Protein AF-A0A5K1E8A4-F1 (afdb_monomer_lite)

Organism: NCBI:txid210225

Foldseek 3Di:
DCPVVVVLVVQQPDDDDPPCVVVSVVSSCVSCVVVVNNCVVVVVPPQPDQWDQDPNDTDGDPSNVVVVVVVVVVVD

Sequence (76 aa):
MATQWNAIAALVSVKLNRDNYLLWSSQLESVMESQELIQFIDGTFPAPSETIVKDGKSEVNPEFTVWKRSDRLALS

Secondary structure (DSSP, 8-state):
--HHHHHHHHH--SPP-TT-HHHHHHHHHHHHHHTT-HHHHS-SSPPPPSEEEETTEEEE-HHHHHHHHHHHHHT-

pLDDT: mean 70.61, std 8.52, range [45.34, 84.88]

Structure (mmCIF, N/CA/C/O backbone):
data_AF-A0A5K1E8A4-F1
#
_entry.id   AF-A0A5K1E8A4-F1
#
loop_
_atom_site.group_PDB
_atom_site.id
_atom_site.type_symbol
_atom_site.label_atom_id
_atom_site.label_alt_id
_atom_site.label_comp_id
_atom_site.label_asym_id
_atom_site.label_entity_id
_atom_site.label_seq_id
_atom_site.pdbx_PDB_ins_code
_atom_site.Cartn_x
_atom_site.Cartn_y
_atom_site.Cartn_z
_atom_site.occupancy
_atom_site.B_iso_or_equiv
_atom_site.auth_seq_id
_atom_site.auth_comp_id
_atom_site.auth_asym_id
_atom_site.auth_atom_id
_atom_site.pdbx_PDB_model_num
ATOM 1 N N . MET A 1 1 ? 11.934 7.591 10.338 1.00 45.34 1 MET A N 1
ATOM 2 C CA . MET A 1 1 ? 11.065 6.762 9.484 1.00 45.34 1 MET A CA 1
ATOM 3 C C . MET A 1 1 ? 11.266 7.132 8.030 1.00 45.34 1 MET A C 1
ATOM 5 O O . MET A 1 1 ? 10.928 8.238 7.638 1.00 45.34 1 MET A O 1
ATOM 9 N N . ALA A 1 2 ? 11.882 6.253 7.251 1.00 52.31 2 ALA A N 1
ATOM 10 C CA . ALA A 1 2 ? 11.886 6.318 5.782 1.00 52.31 2 ALA A CA 1
ATOM 11 C C . ALA A 1 2 ? 12.315 4.963 5.188 1.00 52.31 2 ALA A C 1
ATOM 13 O O . ALA A 1 2 ? 12.743 4.878 4.043 1.00 52.31 2 ALA A O 1
ATOM 14 N N . THR A 1 3 ? 12.314 3.892 5.981 1.00 59.72 3 THR A N 1
ATOM 15 C CA . THR A 1 3 ? 13.015 2.652 5.634 1.00 59.72 3 THR A CA 1
ATOM 16 C C . THR A 1 3 ? 12.233 1.840 4.607 1.00 59.72 3 THR A C 1
ATOM 18 O O . THR A 1 3 ? 12.829 1.270 3.701 1.00 59.72 3 THR A O 1
ATOM 21 N N . GLN A 1 4 ? 10.902 1.858 4.693 1.00 65.12 4 GLN A N 1
ATOM 22 C CA . GLN A 1 4 ? 10.038 1.047 3.838 1.00 65.12 4 GLN A CA 1
ATOM 23 C C . GLN A 1 4 ? 9.942 1.589 2.405 1.00 65.12 4 GLN A C 1
ATOM 25 O O . GLN A 1 4 ? 10.097 0.825 1.459 1.00 65.12 4 GLN A O 1
ATOM 30 N N . TRP A 1 5 ? 9.807 2.908 2.222 1.00 67.31 5 TRP A N 1
ATOM 31 C CA . TRP A 1 5 ? 9.838 3.516 0.884 1.00 67.31 5 TRP A CA 1
ATOM 32 C C . TRP A 1 5 ? 11.190 3.319 0.191 1.00 67.31 5 TRP A C 1
ATOM 34 O O . TRP A 1 5 ? 11.235 2.972 -0.986 1.00 67.31 5 TRP A O 1
ATOM 44 N N . ASN A 1 6 ? 12.296 3.469 0.928 1.00 70.56 6 ASN A N 1
ATOM 45 C CA . ASN A 1 6 ? 13.629 3.214 0.385 1.00 70.56 6 ASN A CA 1
ATOM 46 C C . ASN A 1 6 ? 13.816 1.743 -0.024 1.00 70.56 6 ASN A C 1
ATOM 48 O O . ASN A 1 6 ? 14.472 1.483 -1.027 1.00 70.56 6 ASN A O 1
ATOM 52 N N . ALA A 1 7 ? 13.217 0.791 0.699 1.00 69.25 7 ALA A N 1
ATOM 53 C CA . ALA A 1 7 ? 13.243 -0.624 0.331 1.00 69.25 7 ALA A CA 1
ATOM 54 C C . ALA A 1 7 ? 12.429 -0.908 -0.944 1.00 69.25 7 ALA A C 1
ATOM 56 O O . ALA A 1 7 ? 12.927 -1.581 -1.842 1.00 69.25 7 ALA A O 1
ATOM 57 N N . ILE A 1 8 ? 11.225 -0.339 -1.072 1.00 68.31 8 ILE A N 1
ATOM 58 C CA . ILE A 1 8 ? 10.392 -0.462 -2.283 1.00 68.31 8 ILE A CA 1
ATOM 59 C C . ILE A 1 8 ? 11.113 0.152 -3.486 1.00 68.31 8 ILE A C 1
ATOM 61 O O . ILE A 1 8 ? 11.249 -0.487 -4.524 1.00 68.31 8 ILE A O 1
ATOM 65 N N . ALA A 1 9 ? 11.648 1.364 -3.330 1.00 70.12 9 ALA A N 1
ATOM 66 C CA . ALA A 1 9 ? 12.400 2.042 -4.378 1.00 70.12 9 ALA A CA 1
ATOM 67 C C . ALA A 1 9 ? 13.691 1.297 -4.766 1.00 70.12 9 ALA A C 1
ATOM 69 O O . ALA A 1 9 ? 14.113 1.386 -5.914 1.00 70.12 9 ALA A O 1
ATOM 70 N N . ALA A 1 10 ? 14.308 0.555 -3.838 1.00 73.31 10 ALA A N 1
ATOM 71 C CA . ALA A 1 10 ? 15.473 -0.284 -4.120 1.00 73.31 10 ALA A CA 1
ATOM 72 C C . ALA A 1 10 ? 15.119 -1.597 -4.844 1.00 73.31 10 ALA A C 1
ATOM 74 O O . ALA A 1 10 ? 15.955 -2.126 -5.574 1.00 73.31 10 ALA A O 1
ATOM 75 N N . LEU A 1 11 ? 13.901 -2.120 -4.659 1.00 72.50 11 LEU A N 1
ATOM 76 C CA . LEU A 1 11 ? 13.402 -3.312 -5.356 1.00 72.50 11 LEU A CA 1
ATOM 77 C C . LEU A 1 11 ? 12.985 -3.011 -6.801 1.00 72.50 11 LEU A C 1
ATOM 79 O O . LEU A 1 11 ? 13.071 -3.884 -7.665 1.00 72.50 11 LEU A O 1
ATOM 83 N N . VAL A 1 12 ? 12.576 -1.772 -7.086 1.00 74.44 12 VAL A N 1
ATOM 84 C CA . VAL A 1 12 ? 12.308 -1.322 -8.453 1.00 74.44 12 VAL A CA 1
ATOM 85 C C . VAL A 1 12 ? 13.640 -1.098 -9.172 1.00 74.44 12 VAL A C 1
ATOM 87 O O . VAL A 1 12 ? 14.300 -0.073 -9.022 1.00 74.44 12 VAL A O 1
ATOM 90 N N . SER A 1 13 ? 14.044 -2.077 -9.983 1.00 72.06 13 SER A N 1
ATOM 91 C CA . SER A 1 13 ? 15.316 -2.040 -10.723 1.00 72.06 13 SER A CA 1
ATOM 92 C C . SER A 1 13 ? 15.316 -0.992 -11.849 1.00 72.06 13 SER A C 1
ATOM 94 O O . SER A 1 13 ? 16.367 -0.558 -12.326 1.00 72.06 13 SER A O 1
ATOM 96 N N . VAL A 1 14 ? 14.129 -0.547 -12.267 1.00 73.56 14 VAL A N 1
ATOM 97 C CA . VAL A 1 14 ? 13.942 0.438 -13.332 1.00 73.56 14 VAL A CA 1
ATOM 98 C C . VAL A 1 14 ? 13.872 1.842 -12.736 1.00 73.56 14 VAL A C 1
ATOM 100 O O . VAL A 1 14 ? 12.975 2.167 -11.970 1.00 73.56 14 VAL A O 1
ATOM 103 N N . LYS A 1 15 ? 14.786 2.732 -13.125 1.00 74.62 15 LYS A N 1
ATOM 104 C CA . LYS A 1 15 ? 14.668 4.154 -12.780 1.00 74.62 15 LYS A CA 1
ATOM 105 C C . LYS A 1 15 ? 13.670 4.826 -13.723 1.00 74.62 15 LYS A C 1
ATOM 107 O O . LYS A 1 15 ? 13.802 4.678 -14.939 1.00 74.62 15 LYS A O 1
ATOM 112 N N . LEU A 1 16 ? 12.709 5.574 -13.178 1.00 75.31 16 LEU A N 1
ATOM 113 C CA . LEU A 1 16 ? 11.732 6.307 -13.983 1.00 75.31 16 LEU A CA 1
ATOM 114 C C . LEU A 1 16 ? 12.438 7.271 -14.949 1.00 75.31 16 LEU A C 1
ATOM 116 O O . LEU A 1 16 ? 13.285 8.077 -14.559 1.00 75.31 16 LEU A O 1
ATOM 120 N N . ASN A 1 17 ? 12.063 7.174 -16.214 1.00 75.75 17 ASN A N 1
ATOM 121 C CA . ASN A 1 17 ? 12.503 7.983 -17.334 1.00 75.75 17 ASN A CA 1
ATOM 122 C C . ASN A 1 17 ? 11.299 8.236 -18.258 1.00 75.75 17 ASN A C 1
ATOM 124 O O . ASN A 1 17 ? 10.266 7.573 -18.154 1.00 75.75 17 ASN A O 1
ATOM 128 N N . ARG A 1 18 ? 11.408 9.211 -19.161 1.00 76.94 18 ARG A N 1
ATOM 129 C CA . ARG A 1 18 ? 10.268 9.679 -19.967 1.00 76.94 18 ARG A CA 1
ATOM 130 C C . ARG A 1 18 ? 9.663 8.593 -20.860 1.00 76.94 18 ARG A C 1
ATOM 132 O O . ARG A 1 18 ? 8.460 8.607 -21.082 1.00 76.94 18 ARG A O 1
ATOM 139 N N . ASP A 1 19 ? 10.472 7.633 -21.292 1.00 83.25 19 ASP A N 1
ATOM 140 C CA . ASP A 1 19 ? 10.064 6.565 -22.209 1.00 83.25 19 ASP A CA 1
ATOM 141 C C . ASP A 1 19 ? 9.677 5.249 -21.516 1.00 83.25 19 ASP A C 1
ATOM 143 O O . ASP A 1 19 ? 9.186 4.334 -22.171 1.00 83.25 19 ASP A O 1
ATOM 147 N N . ASN A 1 20 ? 9.894 5.112 -20.202 1.00 81.38 20 ASN A N 1
ATOM 148 C CA . ASN A 1 20 ? 9.726 3.830 -19.503 1.00 81.38 20 ASN A CA 1
ATOM 149 C C . ASN A 1 20 ? 8.653 3.852 -18.407 1.00 81.38 20 ASN A C 1
ATOM 151 O O . ASN A 1 20 ? 8.622 2.940 -17.583 1.00 81.38 20 ASN A O 1
ATOM 155 N N . TYR A 1 21 ? 7.763 4.850 -18.415 1.00 79.44 21 TYR A N 1
ATOM 156 C CA . TYR A 1 21 ? 6.707 4.998 -17.411 1.00 79.44 21 TYR A CA 1
ATOM 157 C C . TYR A 1 21 ? 5.874 3.720 -17.228 1.00 79.44 21 TYR A C 1
ATOM 159 O O . TYR A 1 21 ? 5.671 3.294 -16.099 1.00 79.44 21 TYR A O 1
ATOM 167 N N . LEU A 1 22 ? 5.459 3.062 -18.318 1.00 81.00 22 LEU A N 1
ATOM 168 C CA . LEU A 1 22 ? 4.661 1.829 -18.245 1.00 81.00 22 LEU A CA 1
ATOM 169 C C . LEU A 1 22 ? 5.422 0.674 -17.581 1.00 81.00 22 LEU A C 1
ATOM 171 O O . LEU A 1 22 ? 4.873 -0.032 -16.739 1.00 81.00 22 LEU A O 1
ATOM 175 N N . LEU A 1 23 ? 6.700 0.503 -17.929 1.00 80.12 23 LEU A N 1
ATOM 176 C CA . LEU A 1 23 ? 7.545 -0.544 -17.354 1.00 80.12 23 LEU A CA 1
ATOM 177 C C . LEU A 1 23 ? 7.856 -0.262 -15.879 1.00 80.12 23 LEU A C 1
ATOM 179 O O . LEU A 1 23 ? 7.827 -1.169 -15.051 1.00 80.12 23 LEU A O 1
ATOM 183 N N . TRP A 1 24 ? 8.132 1.001 -15.558 1.00 84.88 24 TRP A N 1
ATOM 184 C CA . TRP A 1 24 ? 8.345 1.463 -14.193 1.00 84.88 24 TRP A CA 1
ATOM 185 C C . TRP A 1 24 ? 7.097 1.256 -13.331 1.00 84.88 24 TRP A C 1
ATOM 187 O O . TRP A 1 24 ? 7.204 0.700 -12.243 1.00 84.88 24 TRP A O 1
ATOM 197 N N . SER A 1 25 ? 5.923 1.638 -13.843 1.00 80.94 25 SER A N 1
ATOM 198 C CA . SER A 1 25 ? 4.642 1.480 -13.151 1.00 80.94 25 SER A CA 1
ATOM 199 C C . SER A 1 25 ? 4.352 0.009 -12.884 1.00 80.94 25 SER A C 1
ATOM 201 O O . SER A 1 25 ? 4.072 -0.348 -11.751 1.00 80.94 25 SER A O 1
ATOM 203 N N . SER A 1 26 ? 4.515 -0.864 -13.883 1.00 81.69 26 SER A N 1
ATOM 204 C CA . SER A 1 26 ? 4.251 -2.299 -13.724 1.00 81.69 26 SER A CA 1
ATOM 205 C C . SER A 1 26 ? 5.184 -2.971 -12.706 1.00 81.69 26 SER A C 1
ATOM 207 O O . SER A 1 26 ? 4.731 -3.790 -11.907 1.00 81.69 26 SER A O 1
ATOM 209 N N . GLN A 1 27 ? 6.474 -2.608 -12.670 1.00 81.50 27 GLN A N 1
ATOM 210 C CA . GLN A 1 27 ? 7.380 -3.123 -11.636 1.00 81.50 27 GLN A CA 1
ATOM 211 C C . GLN A 1 27 ? 7.056 -2.575 -10.248 1.00 81.50 27 GLN A C 1
ATOM 213 O O . GLN A 1 27 ? 7.112 -3.322 -9.275 1.00 81.50 27 GLN A O 1
ATOM 218 N N . LEU A 1 28 ? 6.721 -1.289 -10.150 1.00 80.88 28 LEU A N 1
ATOM 219 C CA . LEU A 1 28 ? 6.326 -0.676 -8.889 1.00 80.88 28 LEU A CA 1
ATOM 220 C C . LEU A 1 28 ? 5.069 -1.351 -8.323 1.00 80.88 28 LEU A C 1
ATOM 222 O O . LEU A 1 28 ? 5.049 -1.712 -7.150 1.00 80.88 28 LEU A O 1
ATOM 226 N N . GLU A 1 29 ? 4.069 -1.579 -9.169 1.00 78.06 29 GLU A N 1
ATOM 227 C CA . GLU A 1 29 ? 2.803 -2.224 -8.821 1.00 78.06 29 GLU A CA 1
ATOM 228 C C . GLU A 1 29 ? 3.025 -3.673 -8.360 1.00 78.06 29 GLU A C 1
ATOM 230 O O . GLU A 1 29 ? 2.557 -4.059 -7.294 1.00 78.06 29 GLU A O 1
ATOM 235 N N . SER A 1 30 ? 3.858 -4.442 -9.071 1.00 78.75 30 SER A N 1
ATOM 236 C CA . SER A 1 30 ? 4.215 -5.814 -8.682 1.00 78.75 30 SER A CA 1
ATOM 237 C C . SER A 1 30 ? 4.994 -5.878 -7.358 1.00 78.75 30 SER A C 1
ATOM 239 O O . SER A 1 30 ? 4.738 -6.744 -6.519 1.00 78.75 30 SER A O 1
ATOM 241 N N . VAL A 1 31 ? 5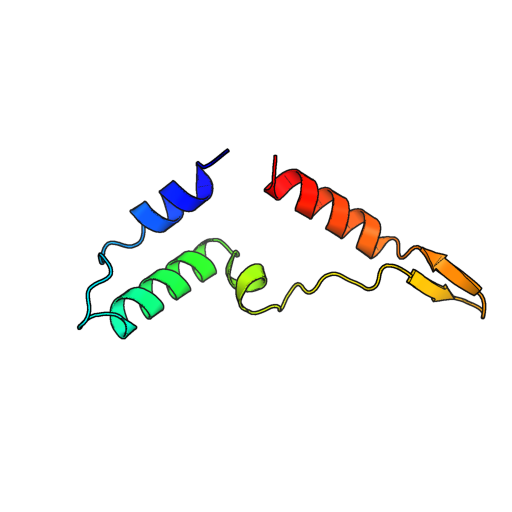.911 -4.934 -7.118 1.00 78.88 31 VAL A N 1
ATOM 242 C CA . VAL A 1 31 ? 6.623 -4.828 -5.834 1.00 78.88 31 VAL A CA 1
ATOM 243 C C . VAL A 1 31 ? 5.647 -4.474 -4.712 1.00 78.88 31 VAL A C 1
ATOM 245 O O . VAL A 1 31 ? 5.720 -5.064 -3.636 1.00 78.88 31 VAL A O 1
ATOM 248 N N . MET A 1 32 ? 4.711 -3.558 -4.946 1.00 75.38 32 MET A N 1
ATOM 249 C CA . MET A 1 32 ? 3.696 -3.175 -3.961 1.00 75.38 32 MET A CA 1
ATOM 250 C C . MET A 1 32 ? 2.720 -4.310 -3.653 1.00 75.38 32 MET A C 1
ATOM 252 O O . MET A 1 32 ? 2.369 -4.497 -2.489 1.00 75.38 32 MET A O 1
ATOM 256 N N . GLU A 1 33 ? 2.336 -5.102 -4.651 1.00 75.81 33 GLU A N 1
ATOM 257 C CA . GLU A 1 33 ? 1.535 -6.315 -4.473 1.00 75.81 33 GLU A CA 1
ATOM 258 C C . GLU A 1 33 ? 2.289 -7.356 -3.633 1.00 75.81 33 GLU A C 1
ATOM 260 O O . GLU A 1 33 ? 1.745 -7.877 -2.660 1.00 75.81 33 GLU A O 1
ATOM 265 N N . SER A 1 34 ? 3.583 -7.566 -3.909 1.00 75.62 34 SER A N 1
ATOM 266 C CA . SER A 1 34 ? 4.431 -8.505 -3.151 1.00 75.62 34 SER A CA 1
ATOM 267 C C . SER A 1 34 ? 4.627 -8.127 -1.678 1.00 75.62 34 SER A C 1
ATOM 269 O O . SER A 1 34 ? 4.981 -8.974 -0.861 1.00 75.62 34 SER A O 1
ATOM 271 N N . GLN A 1 35 ? 4.440 -6.849 -1.345 1.00 69.62 35 GLN A N 1
ATOM 272 C CA . GLN A 1 35 ? 4.567 -6.314 0.010 1.00 69.62 35 GLN A CA 1
ATOM 273 C C . GLN A 1 35 ? 3.202 -6.145 0.698 1.00 69.62 35 GLN A C 1
ATOM 275 O O . GLN A 1 35 ? 3.142 -5.536 1.762 1.00 69.62 35 GLN A O 1
ATOM 280 N N . GLU A 1 36 ? 2.111 -6.622 0.082 1.00 67.25 36 GLU A N 1
ATOM 281 C CA . GLU A 1 36 ? 0.725 -6.398 0.524 1.00 67.25 36 GLU A CA 1
ATOM 282 C C . GLU A 1 36 ? 0.360 -4.904 0.649 1.00 67.25 36 GLU A C 1
ATOM 284 O O . GLU A 1 36 ? -0.624 -4.542 1.285 1.00 67.25 36 GLU A O 1
ATOM 289 N N . LEU A 1 37 ? 1.124 -4.000 0.029 1.00 66.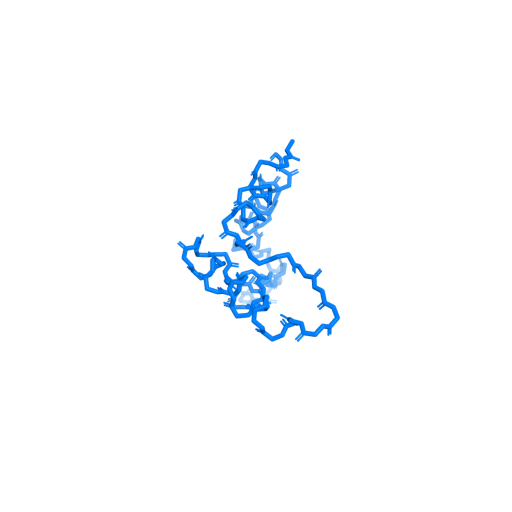19 37 LEU A N 1
ATOM 290 C CA . LEU A 1 37 ? 0.927 -2.549 0.116 1.00 66.19 37 LEU A CA 1
ATOM 291 C C . LEU A 1 37 ? -0.030 -2.014 -0.949 1.00 66.19 37 LEU A C 1
ATOM 293 O O . LEU A 1 37 ? -0.506 -0.884 -0.833 1.00 66.19 37 LEU A O 1
ATOM 297 N N . ILE A 1 38 ? -0.344 -2.829 -1.959 1.00 65.25 38 ILE A N 1
ATOM 298 C CA . ILE A 1 38 ? -1.287 -2.487 -3.028 1.00 65.25 38 ILE A CA 1
ATOM 299 C C . ILE A 1 38 ? -2.654 -2.056 -2.467 1.00 65.25 38 ILE A C 1
ATOM 301 O O . ILE A 1 38 ? -3.270 -1.141 -3.001 1.00 65.25 38 ILE A O 1
ATOM 305 N N . GLN A 1 39 ? -3.073 -2.608 -1.319 1.00 60.97 39 GLN A N 1
ATOM 306 C CA . GLN A 1 39 ? -4.340 -2.278 -0.650 1.00 60.97 39 GLN A CA 1
ATOM 307 C C . GLN A 1 39 ? -4.461 -0.801 -0.229 1.00 60.97 39 GLN A C 1
ATOM 309 O O . GLN A 1 39 ? -5.575 -0.286 -0.110 1.00 60.97 39 GLN A O 1
ATOM 314 N N . PHE A 1 40 ? -3.329 -0.112 -0.036 1.00 57.72 40 PHE A N 1
ATOM 315 C CA . PHE A 1 40 ? -3.279 1.314 0.302 1.00 57.72 40 PHE A CA 1
ATOM 316 C C . PHE A 1 40 ? -3.317 2.227 -0.933 1.00 57.72 40 PHE A C 1
ATOM 318 O O . PHE A 1 40 ? -3.692 3.389 -0.805 1.00 57.72 40 PHE A O 1
ATOM 325 N N . ILE A 1 41 ? -2.937 1.727 -2.115 1.00 63.34 41 ILE A N 1
ATOM 326 C CA . ILE A 1 41 ? -2.937 2.493 -3.377 1.00 63.34 41 ILE A CA 1
ATOM 327 C C . ILE A 1 41 ? -4.223 2.266 -4.163 1.00 63.34 41 ILE A C 1
ATOM 329 O O . ILE A 1 41 ? -4.800 3.215 -4.684 1.00 63.34 41 ILE A O 1
ATOM 333 N N . ASP A 1 42 ? -4.688 1.021 -4.201 1.00 61.44 42 ASP A N 1
ATOM 334 C CA . ASP A 1 42 ? -5.939 0.621 -4.843 1.00 61.44 42 ASP A CA 1
ATOM 335 C C . ASP A 1 42 ? -7.171 1.167 -4.096 1.00 61.44 42 ASP A C 1
ATOM 337 O O . ASP A 1 42 ? -8.273 1.234 -4.630 1.00 61.44 42 ASP A O 1
ATOM 341 N N . GLY A 1 43 ? -6.994 1.601 -2.842 1.00 56.72 43 GLY A N 1
ATOM 342 C CA . GLY A 1 43 ? -8.092 2.094 -2.014 1.00 56.72 43 GLY A CA 1
ATOM 343 C C . GLY A 1 43 ? -9.019 0.982 -1.525 1.00 56.72 43 GLY A C 1
ATOM 344 O O . GLY A 1 43 ? -10.069 1.283 -0.967 1.00 56.72 43 GLY A O 1
ATOM 345 N N . THR A 1 44 ? -8.617 -0.285 -1.683 1.00 59.56 44 THR A N 1
ATOM 346 C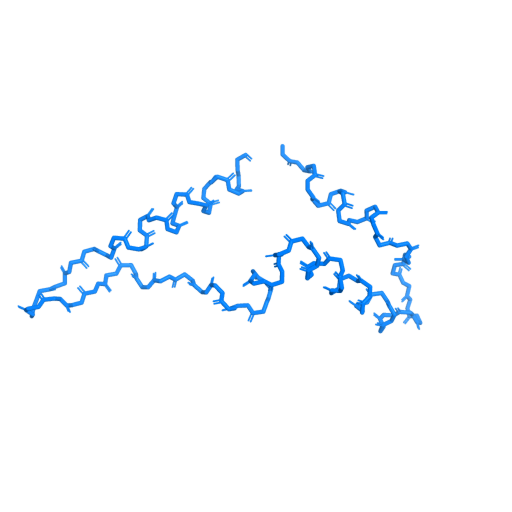 CA . THR A 1 44 ? -9.273 -1.470 -1.106 1.00 59.56 44 THR A CA 1
ATOM 347 C C . THR A 1 44 ? -9.326 -1.417 0.431 1.00 59.56 44 THR A C 1
ATOM 349 O O . THR A 1 44 ? -10.198 -2.044 1.033 1.00 59.56 44 THR A O 1
ATOM 352 N N . PHE A 1 45 ? -8.470 -0.614 1.077 1.00 58.47 45 PHE A N 1
ATOM 353 C CA . PHE A 1 45 ? -8.542 -0.310 2.512 1.00 58.47 45 PHE A CA 1
ATOM 354 C C . PHE A 1 45 ? -8.924 1.161 2.783 1.00 58.47 45 PHE A C 1
ATOM 356 O O . PHE A 1 45 ? -8.116 1.939 3.305 1.00 58.47 45 PHE A O 1
ATOM 363 N N . PRO A 1 46 ? -10.145 1.595 2.420 1.00 63.44 46 PRO A N 1
ATOM 364 C CA . PRO A 1 46 ? -10.577 2.955 2.690 1.00 63.44 46 PRO A CA 1
ATOM 365 C C . PRO A 1 46 ? -10.771 3.144 4.198 1.00 63.44 46 PRO A C 1
ATOM 367 O O . PRO A 1 46 ? -11.145 2.212 4.914 1.00 63.44 46 PRO A O 1
ATOM 370 N N . ALA A 1 47 ? -10.531 4.362 4.690 1.00 62.03 47 ALA A N 1
ATOM 371 C CA . ALA A 1 47 ? -10.799 4.695 6.084 1.00 62.03 47 ALA A CA 1
ATOM 372 C C . ALA A 1 47 ? -12.279 4.394 6.406 1.00 62.03 47 ALA A C 1
ATOM 374 O O . ALA A 1 47 ? -13.166 4.966 5.762 1.00 62.03 47 ALA A O 1
ATOM 375 N N . PRO A 1 48 ? -12.576 3.504 7.371 1.00 68.31 48 PRO A N 1
ATOM 376 C CA . PRO A 1 48 ? -13.955 3.223 7.741 1.00 68.31 48 PRO A CA 1
ATOM 377 C C . PRO A 1 48 ? -14.579 4.481 8.358 1.00 68.31 48 PRO A C 1
ATOM 379 O O . PRO A 1 48 ? -13.890 5.269 9.004 1.00 68.31 48 PRO A O 1
ATOM 382 N N . SER A 1 49 ? -15.883 4.697 8.157 1.00 73.81 49 SER A N 1
ATOM 383 C CA . SER A 1 49 ? -16.560 5.908 8.645 1.00 73.81 49 SER A CA 1
ATOM 384 C C . SER A 1 49 ? -16.344 6.116 10.145 1.00 73.81 49 SER A C 1
ATOM 386 O O . SER A 1 49 ? -16.476 5.170 10.919 1.00 73.81 49 SER A O 1
ATOM 388 N N . GLU A 1 50 ? -16.057 7.357 10.556 1.00 71.38 50 GLU A N 1
ATOM 389 C CA . GLU A 1 50 ? -15.727 7.707 11.950 1.00 71.38 50 GLU A CA 1
ATOM 390 C C . GLU A 1 50 ? -16.859 7.396 12.937 1.00 71.38 50 GLU A C 1
ATOM 392 O O . GLU A 1 50 ? -16.626 7.113 14.113 1.00 71.38 50 GLU A O 1
ATOM 397 N N . THR A 1 51 ? -18.099 7.434 12.455 1.00 73.81 51 THR A N 1
ATOM 398 C CA . THR A 1 51 ? -19.315 7.170 13.224 1.00 73.81 51 THR A CA 1
ATOM 399 C C . THR A 1 51 ? -20.220 6.204 12.467 1.00 73.81 51 THR A C 1
ATOM 401 O O . THR A 1 51 ? -20.355 6.289 11.247 1.00 73.81 51 THR A O 1
ATOM 404 N N . ILE A 1 52 ? -20.842 5.285 13.203 1.00 79.06 52 ILE A N 1
ATOM 405 C CA . ILE A 1 52 ? -21.866 4.353 12.723 1.00 79.06 52 ILE A CA 1
ATOM 406 C C . ILE A 1 52 ? -23.174 4.622 13.464 1.00 79.06 52 ILE A C 1
ATOM 408 O O . ILE A 1 52 ? -23.169 4.958 14.647 1.00 79.06 52 ILE A O 1
ATOM 412 N N . VAL A 1 53 ? -24.312 4.473 12.786 1.00 74.25 53 VAL A N 1
ATOM 413 C CA . VAL A 1 53 ? -25.620 4.554 13.447 1.00 74.25 53 VAL A CA 1
ATOM 414 C C . VAL A 1 53 ? -25.996 3.160 13.925 1.00 74.25 53 VAL A C 1
ATOM 416 O O . VAL A 1 53 ? -26.235 2.267 13.113 1.00 74.25 53 VAL A O 1
ATOM 419 N N . LYS A 1 54 ? -26.058 2.976 15.242 1.00 69.50 54 LYS A N 1
ATOM 420 C CA . LYS A 1 54 ? -26.516 1.740 15.876 1.00 69.50 54 LYS A CA 1
ATOM 421 C C . LYS A 1 54 ? -27.742 2.072 16.717 1.00 69.50 54 LYS A C 1
ATOM 423 O O . LYS A 1 54 ? -27.707 2.985 17.534 1.00 69.50 54 LYS A O 1
ATOM 428 N N . ASP A 1 55 ? -28.853 1.386 16.459 1.00 69.88 55 ASP A N 1
ATOM 429 C CA . ASP A 1 55 ? -30.109 1.574 17.204 1.00 69.88 55 ASP A CA 1
ATOM 430 C C . ASP A 1 55 ? -30.621 3.040 17.231 1.00 69.88 55 ASP A C 1
ATOM 432 O O . ASP A 1 55 ? -31.125 3.547 18.230 1.00 69.88 55 ASP A O 1
ATOM 436 N N . GLY A 1 56 ? -30.438 3.772 16.123 1.00 71.50 56 GLY A N 1
ATOM 437 C CA . GLY A 1 56 ? -30.873 5.171 15.993 1.00 71.50 56 GLY A CA 1
ATOM 438 C C . GLY A 1 56 ? -29.989 6.207 16.702 1.00 71.50 56 GLY A C 1
ATOM 439 O O . GLY A 1 56 ? -30.329 7.390 16.699 1.00 71.50 56 GLY A O 1
ATOM 440 N N . LYS A 1 57 ? -28.849 5.799 17.276 1.00 66.69 57 LYS A N 1
ATOM 441 C CA . LYS A 1 57 ? -27.837 6.694 17.857 1.00 66.69 57 LYS A CA 1
ATOM 442 C C . LYS A 1 57 ? -26.532 6.614 17.069 1.00 66.69 57 LYS A C 1
ATOM 444 O O . LYS A 1 57 ? -26.099 5.531 16.683 1.00 66.69 57 LYS A O 1
ATOM 449 N N . SER A 1 58 ? -25.898 7.763 16.837 1.00 75.44 58 SER A N 1
ATOM 450 C CA . SER A 1 58 ? -24.540 7.806 16.286 1.00 75.44 58 SER A CA 1
ATOM 451 C C . SER A 1 58 ? -23.537 7.385 17.358 1.00 75.44 58 SER A C 1
ATOM 453 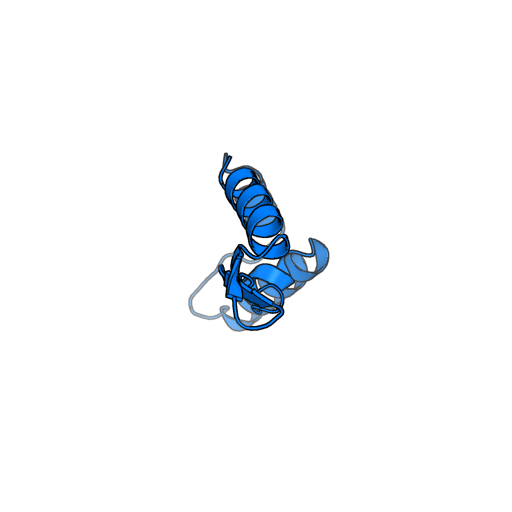O O . SER A 1 58 ? -23.375 8.076 18.364 1.00 75.44 58 SER A O 1
ATOM 455 N N . GLU A 1 59 ? -22.857 6.268 17.130 1.00 78.38 59 GLU A N 1
ATOM 456 C CA . GLU A 1 59 ? -21.765 5.750 17.953 1.00 78.38 59 GLU A CA 1
ATOM 457 C C . GLU A 1 59 ? -20.445 5.814 17.177 1.00 78.38 59 GLU A C 1
ATOM 459 O O . GLU A 1 59 ? -20.428 5.744 15.947 1.00 78.38 59 GLU A O 1
ATOM 464 N N . VAL A 1 60 ? -19.320 5.966 17.881 1.00 76.44 60 VAL A N 1
ATOM 465 C CA . VAL A 1 60 ? -18.001 5.973 17.232 1.00 76.44 60 VAL A CA 1
ATOM 466 C C . VAL A 1 60 ? -17.714 4.589 16.662 1.00 76.44 60 VAL A C 1
ATOM 468 O O . VAL A 1 60 ? -17.947 3.581 17.332 1.00 76.44 60 VAL A O 1
ATOM 471 N N . ASN A 1 61 ? -17.208 4.524 15.433 1.00 77.00 61 ASN A N 1
ATOM 472 C CA . ASN A 1 61 ? -16.907 3.239 14.826 1.00 77.00 61 ASN A CA 1
ATOM 473 C C . ASN A 1 61 ? -15.669 2.619 15.505 1.00 77.00 61 ASN A C 1
ATOM 475 O O . ASN A 1 61 ? -14.574 3.197 15.439 1.00 77.00 61 ASN A O 1
ATOM 479 N N . PRO A 1 62 ? -15.791 1.448 16.155 1.00 75.19 62 PRO A N 1
ATOM 480 C CA . PRO A 1 62 ? -14.635 0.768 16.728 1.00 75.19 62 PRO A CA 1
ATOM 481 C C . PRO A 1 62 ? -13.596 0.408 15.655 1.00 75.19 62 PRO A C 1
ATOM 483 O O . PRO A 1 62 ? -12.398 0.478 15.932 1.00 75.19 62 PRO A O 1
ATOM 486 N N . GLU A 1 63 ? -14.016 0.135 14.416 1.00 71.69 63 GLU A N 1
ATOM 487 C CA . GLU A 1 63 ? -13.106 -0.140 13.297 1.00 71.69 63 GLU A CA 1
ATOM 488 C C . GLU A 1 63 ? -12.323 1.104 12.864 1.00 71.69 63 GLU A C 1
ATOM 490 O O . GLU A 1 63 ? -11.137 1.003 12.559 1.00 71.69 63 GLU A O 1
ATOM 495 N N . PHE A 1 64 ? -12.919 2.301 12.951 1.00 74.62 64 PHE A N 1
ATOM 496 C CA . PHE A 1 64 ? -12.193 3.559 12.735 1.00 74.62 64 PHE A CA 1
ATOM 497 C C . PHE A 1 64 ? -11.109 3.785 13.786 1.00 74.62 64 PHE A C 1
ATOM 499 O O . PHE A 1 64 ? -10.022 4.270 13.479 1.00 74.62 64 PHE A O 1
ATOM 506 N N . THR A 1 65 ? -11.356 3.376 15.029 1.00 72.19 65 THR A N 1
ATOM 507 C CA . THR A 1 65 ? -10.347 3.480 16.091 1.00 72.19 65 THR A CA 1
ATOM 508 C C . THR A 1 65 ? -9.162 2.546 15.837 1.00 72.19 65 THR A C 1
ATOM 510 O O . THR A 1 65 ? -8.017 2.928 16.093 1.00 72.19 65 THR A O 1
ATOM 513 N N . VAL A 1 66 ? -9.419 1.339 15.322 1.00 76.62 66 VAL A N 1
ATOM 514 C CA . VAL A 1 66 ? -8.371 0.383 14.932 1.00 76.62 66 VAL A CA 1
ATOM 515 C C . VAL A 1 66 ? -7.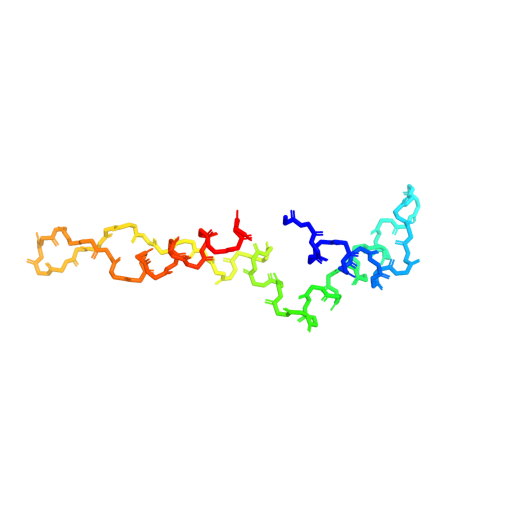595 0.908 13.725 1.00 76.62 66 VAL A C 1
ATOM 517 O O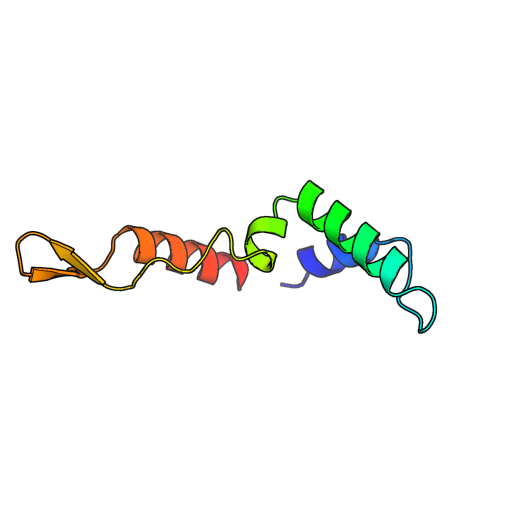 . VAL A 1 66 ? -6.371 0.997 13.796 1.00 76.62 66 VAL A O 1
ATOM 520 N N . TRP A 1 67 ? -8.292 1.355 12.677 1.00 77.69 67 TRP A N 1
ATOM 521 C CA . TRP A 1 67 ? -7.680 1.953 11.489 1.00 77.69 67 TRP A CA 1
ATOM 522 C C . TRP A 1 67 ? -6.795 3.154 11.848 1.00 77.69 67 TRP A C 1
ATOM 524 O O . TRP A 1 67 ? -5.630 3.196 11.470 1.00 77.69 67 TRP A O 1
ATOM 534 N N . LYS A 1 68 ? -7.284 4.074 12.689 1.00 74.88 68 LYS A N 1
ATOM 535 C CA . LYS A 1 68 ? -6.541 5.265 13.135 1.00 74.88 68 LYS A CA 1
ATOM 536 C C . LYS A 1 68 ? -5.284 4.929 13.939 1.00 74.88 68 LYS A C 1
ATOM 538 O O . LYS A 1 68 ? -4.302 5.670 13.896 1.00 74.88 68 LYS A O 1
ATOM 543 N N . ARG A 1 69 ? -5.300 3.838 14.713 1.00 74.00 69 ARG A N 1
ATOM 544 C CA . ARG A 1 69 ? -4.100 3.357 15.417 1.00 74.00 69 ARG A CA 1
ATOM 545 C C . ARG A 1 69 ? -3.074 2.805 14.434 1.00 74.00 69 ARG A C 1
ATOM 547 O O . ARG A 1 69 ? -1.900 3.127 14.584 1.00 74.00 69 ARG A O 1
ATOM 554 N N . SER A 1 70 ? -3.515 2.027 13.449 1.00 67.31 70 SER A N 1
ATOM 555 C CA . SER A 1 70 ? -2.651 1.479 12.398 1.00 67.31 70 SER A CA 1
ATOM 556 C C . SER A 1 70 ? -2.059 2.577 11.506 1.00 67.31 70 SER A C 1
ATOM 558 O O . SER A 1 70 ? -0.859 2.565 11.255 1.00 67.31 70 SER A O 1
ATOM 560 N N . ASP A 1 71 ? -2.855 3.574 11.119 1.00 67.75 71 ASP A N 1
ATOM 561 C CA . ASP A 1 71 ? -2.421 4.745 10.342 1.00 67.75 71 ASP A CA 1
ATOM 562 C C . ASP A 1 71 ? -1.365 5.574 11.095 1.00 67.75 71 ASP A C 1
ATOM 564 O O . ASP A 1 71 ? -0.284 5.863 10.580 1.00 67.75 71 ASP A O 1
ATOM 568 N N . ARG A 1 72 ? -1.602 5.846 12.385 1.00 68.12 72 ARG A N 1
ATOM 569 C CA . ARG A 1 72 ? -0.630 6.540 13.243 1.00 68.12 72 ARG A CA 1
ATOM 570 C C . ARG A 1 72 ? 0.682 5.765 13.419 1.00 68.12 72 ARG A C 1
ATOM 572 O O . ARG A 1 72 ? 1.718 6.391 13.619 1.00 68.12 72 ARG A O 1
ATOM 579 N N . LEU A 1 73 ? 0.639 4.433 13.390 1.00 60.31 73 LEU A N 1
ATOM 580 C CA . LEU A 1 73 ? 1.823 3.568 13.440 1.00 60.31 73 LEU A CA 1
ATOM 581 C C . LEU A 1 73 ? 2.588 3.565 12.114 1.00 60.31 73 LEU A C 1
ATOM 583 O O . LEU A 1 73 ? 3.812 3.565 12.138 1.00 60.31 73 LEU A O 1
ATOM 587 N N . ALA A 1 74 ? 1.892 3.606 10.978 1.00 56.19 74 ALA A N 1
ATOM 588 C CA . ALA A 1 74 ? 2.517 3.713 9.660 1.00 56.19 74 ALA A CA 1
ATOM 589 C C . ALA A 1 74 ? 3.238 5.062 9.454 1.00 56.19 74 ALA A C 1
ATOM 591 O O . ALA A 1 74 ? 4.215 5.142 8.710 1.00 56.19 74 ALA A O 1
ATOM 592 N N . LEU A 1 75 ? 2.775 6.110 10.143 1.00 53.03 75 LEU A N 1
ATOM 593 C CA . LEU A 1 75 ? 3.387 7.441 10.193 1.00 53.03 75 LEU A CA 1
ATOM 594 C C . LEU A 1 75 ? 4.373 7.627 11.375 1.00 53.03 75 LEU A C 1
ATOM 596 O O . LEU A 1 75 ? 4.772 8.770 11.623 1.00 53.03 75 LEU A O 1
ATOM 600 N N . SER A 1 76 ? 4.738 6.553 12.110 1.00 45.53 76 SER A N 1
ATOM 601 C CA . SER A 1 76 ? 5.689 6.542 13.250 1.00 45.53 76 SER A CA 1
ATOM 602 C C . SER A 1 76 ? 6.973 5.731 13.007 1.00 45.53 76 SER A C 1
ATOM 604 O O . SER A 1 76 ? 7.037 4.940 12.046 1.00 45.53 76 SER A O 1
#

InterPro domains:
  IPR029472 Retrotransposon Copia-like, N-terminal [PF14244] (10-48)

Radius of gyration: 17.49 Å; chains: 1; bounding box: 46×18×40 Å